Protein AF-A0A9W9BH67-F1 (afdb_monomer_lite)

Organism: NCBI:txid2034170

Secondary structure (DSSP, 8-state):
-HHHHHHHHHHHHH---HHHHHHHHHHHHHHHHHHTT--TT--HHHHHHHHHHHHHHHHHHHHHHHHHHHHHHHHHHHHHHHHHHHHHHHHHHHH-TTS-HHHHHHH-TTTHHHHS-HHHHHHHHHHHHHHHHHHHHHHHHHHHHHHHHHHHS------HHHHHHHHHTT-

Sequence (171 aa):
MALAVGSGIFISNTGLATPIMVGGSAIATLGCGLCYLFDLNTRAGVWIGIQIIVGIGLGSATAMILCFQTIGGAIWVSASQSVFINRMLIAVSQFAPGVDPKQVVSTGAGELRKVFGSDELLGIISAYLTGIRAAYLLCCAVAGASLLVGVFLPWNRLDTDALKEVGGAAA

Radius of gyration: 26.43 Å; chains: 1; bounding box: 66×40×66 Å

Structure (mmCIF, N/CA/C/O backbone):
data_AF-A0A9W9BH67-F1
#
_entry.id   AF-A0A9W9BH67-F1
#
loop_
_atom_site.group_PDB
_atom_site.id
_atom_site.type_symbol
_atom_site.label_atom_id
_atom_site.label_alt_id
_atom_site.label_comp_id
_atom_site.label_asym_id
_atom_site.label_entity_id
_atom_site.label_seq_id
_atom_site.pdbx_PDB_ins_code
_atom_site.Cartn_x
_atom_site.Cartn_y
_atom_site.Cartn_z
_atom_site.occupancy
_atom_site.B_iso_or_equiv
_atom_site.auth_seq_id
_atom_site.auth_comp_id
_atom_site.auth_asym_id
_atom_site.auth_atom_id
_atom_site.pdbx_PDB_model_num
ATOM 1 N N . MET A 1 1 ? 11.473 14.424 -19.558 1.00 43.91 1 MET A N 1
ATOM 2 C CA . MET A 1 1 ? 10.014 14.418 -19.293 1.00 43.91 1 MET A CA 1
ATOM 3 C C . MET A 1 1 ? 9.172 14.409 -20.569 1.00 43.91 1 MET A C 1
ATOM 5 O O . MET A 1 1 ? 8.369 13.501 -20.694 1.00 43.91 1 MET A O 1
ATOM 9 N N . ALA A 1 2 ? 9.378 15.308 -21.543 1.00 40.50 2 ALA A N 1
ATOM 10 C CA . ALA A 1 2 ? 8.576 15.340 -22.783 1.00 40.50 2 ALA A CA 1
ATOM 11 C C . ALA A 1 2 ? 8.557 14.014 -23.581 1.00 40.50 2 ALA A C 1
ATOM 13 O O . ALA A 1 2 ? 7.506 13.596 -24.051 1.00 40.50 2 ALA A O 1
ATOM 14 N N . LEU A 1 3 ? 9.686 13.299 -23.657 1.00 49.78 3 LEU A N 1
ATOM 15 C CA . LEU A 1 3 ? 9.763 11.995 -24.336 1.00 49.78 3 LEU A CA 1
ATOM 16 C C . LEU A 1 3 ? 9.045 10.862 -23.579 1.00 49.78 3 LEU A C 1
ATOM 18 O O . LEU A 1 3 ? 8.501 9.969 -24.213 1.00 49.78 3 LEU A O 1
ATOM 22 N N . ALA A 1 4 ? 8.989 10.927 -22.243 1.00 46.31 4 ALA A N 1
ATOM 23 C CA . ALA A 1 4 ? 8.260 9.958 -21.415 1.00 46.31 4 ALA A CA 1
ATOM 24 C C . ALA A 1 4 ? 6.735 10.169 -21.489 1.00 46.31 4 ALA A C 1
ATOM 26 O O . ALA A 1 4 ? 5.961 9.219 -21.433 1.00 46.31 4 ALA A O 1
ATOM 27 N N . VAL A 1 5 ? 6.303 11.424 -21.654 1.00 57.66 5 VAL A N 1
ATOM 28 C CA . VAL A 1 5 ? 4.897 11.759 -21.924 1.00 57.66 5 VAL A CA 1
ATOM 29 C C . VAL A 1 5 ? 4.514 11.320 -23.344 1.00 57.66 5 VAL A C 1
ATOM 31 O O . VAL A 1 5 ? 3.448 10.742 -23.538 1.00 57.66 5 VAL A O 1
ATOM 34 N N . GLY A 1 6 ? 5.407 11.507 -24.323 1.00 54.72 6 GLY A N 1
ATOM 35 C CA . GLY A 1 6 ? 5.205 11.051 -25.703 1.00 54.72 6 GLY A CA 1
ATOM 36 C C . GLY A 1 6 ? 5.096 9.529 -25.841 1.00 54.72 6 GLY A C 1
ATOM 37 O O . GLY A 1 6 ? 4.207 9.045 -26.543 1.00 54.72 6 GLY A O 1
ATOM 38 N N . SER A 1 7 ? 5.930 8.762 -25.130 1.00 47.06 7 SER A N 1
ATOM 39 C CA . SER A 1 7 ? 5.824 7.298 -25.109 1.00 47.06 7 SER A CA 1
ATOM 40 C C . SER A 1 7 ? 4.522 6.827 -24.453 1.00 47.06 7 SER A C 1
ATOM 42 O O . SER A 1 7 ? 3.887 5.917 -24.979 1.00 47.06 7 SER A O 1
ATOM 44 N N . GLY A 1 8 ? 4.058 7.488 -23.387 1.00 44.25 8 GLY A N 1
ATOM 45 C CA . GLY A 1 8 ? 2.761 7.199 -22.762 1.00 44.25 8 GLY A CA 1
ATOM 46 C C . GLY A 1 8 ? 1.564 7.401 -23.702 1.00 44.25 8 GLY A C 1
ATOM 47 O O . GLY A 1 8 ? 0.675 6.552 -23.757 1.00 44.25 8 GLY A O 1
ATOM 48 N N . ILE A 1 9 ? 1.568 8.476 -24.498 1.00 53.62 9 ILE A N 1
ATOM 49 C CA . ILE A 1 9 ? 0.506 8.769 -25.479 1.00 53.62 9 ILE A CA 1
ATOM 50 C C . ILE A 1 9 ? 0.522 7.754 -26.636 1.00 53.62 9 ILE A C 1
ATOM 52 O O . ILE A 1 9 ? -0.533 7.290 -27.067 1.00 53.62 9 ILE A O 1
ATOM 56 N N . PHE A 1 10 ? 1.705 7.351 -27.107 1.00 48.03 10 PHE A N 1
ATOM 57 C CA . PHE A 1 10 ? 1.842 6.361 -28.180 1.00 48.03 10 PHE A CA 1
ATOM 58 C C . PHE A 1 10 ? 1.380 4.955 -27.755 1.00 48.03 10 PHE A C 1
ATOM 60 O O . PHE A 1 10 ? 0.701 4.265 -28.518 1.00 48.03 10 PHE A O 1
ATOM 67 N N . ILE A 1 11 ? 1.678 4.551 -26.515 1.00 46.47 11 ILE A N 1
ATOM 68 C CA . ILE A 1 11 ? 1.235 3.270 -25.934 1.00 46.47 11 ILE A CA 1
ATOM 69 C C . ILE A 1 11 ? -0.290 3.241 -25.770 1.00 46.47 11 ILE A C 1
ATOM 71 O O . ILE A 1 11 ? -0.916 2.209 -26.013 1.00 46.47 11 ILE A O 1
ATOM 75 N N . SER A 1 12 ? -0.895 4.386 -25.436 1.00 46.62 12 SER A N 1
ATOM 76 C CA . SER A 1 12 ? -2.348 4.526 -25.284 1.00 46.62 12 SER A CA 1
ATOM 77 C C . SER A 1 12 ? -3.112 4.311 -26.598 1.00 46.62 12 SER A C 1
ATOM 79 O O . SER A 1 12 ? -4.240 3.831 -26.573 1.00 46.62 12 SER A O 1
ATOM 81 N N . ASN A 1 13 ? -2.485 4.599 -27.745 1.00 45.06 13 ASN A N 1
ATOM 82 C CA . ASN A 1 13 ? -3.131 4.502 -29.056 1.00 45.06 13 ASN A CA 1
ATOM 83 C C . ASN A 1 13 ? -2.862 3.176 -29.796 1.00 45.06 13 ASN A C 1
ATOM 85 O O . ASN A 1 13 ? -3.529 2.882 -30.782 1.00 45.06 13 ASN A O 1
ATOM 89 N N . THR A 1 14 ? -1.882 2.377 -29.353 1.00 49.12 14 THR A N 1
ATOM 90 C CA . THR A 1 14 ? -1.445 1.153 -30.059 1.00 49.12 14 THR A CA 1
ATOM 91 C C . THR A 1 14 ? -1.565 -0.129 -29.235 1.00 49.12 14 THR A C 1
ATOM 93 O O . THR A 1 14 ? -1.528 -1.214 -29.809 1.00 49.12 14 THR A O 1
ATOM 96 N N . GLY A 1 15 ? -1.709 -0.045 -27.906 1.00 44.78 15 GLY A N 1
ATOM 97 C CA . GLY A 1 15 ? -1.904 -1.212 -27.030 1.00 44.78 15 GLY A CA 1
ATOM 98 C C . GLY A 1 15 ? -0.707 -2.173 -26.936 1.00 44.78 15 GLY A C 1
ATOM 99 O O . GLY A 1 15 ? -0.751 -3.138 -26.178 1.00 44.78 15 GLY A O 1
ATOM 100 N N . LEU A 1 16 ? 0.378 -1.906 -27.664 1.00 49.31 16 LEU A N 1
ATOM 101 C CA . LEU A 1 16 ? 1.584 -2.725 -27.735 1.00 49.31 16 LEU A CA 1
ATOM 102 C C . LEU A 1 16 ? 2.738 -1.956 -27.087 1.00 49.31 16 LEU A C 1
ATOM 104 O O . LEU A 1 16 ? 3.422 -1.167 -27.732 1.00 49.31 16 LEU A O 1
ATOM 108 N N . ALA A 1 17 ? 2.967 -2.185 -25.793 1.00 50.84 17 ALA A N 1
ATOM 109 C CA . ALA A 1 17 ? 4.139 -1.653 -25.084 1.00 50.84 17 ALA A CA 1
ATOM 110 C C . ALA A 1 17 ? 5.447 -2.372 -25.488 1.00 50.84 17 ALA A C 1
ATOM 112 O O . ALA A 1 17 ? 6.542 -1.821 -25.359 1.00 50.84 17 ALA A O 1
ATOM 113 N N . THR A 1 18 ? 5.325 -3.593 -26.014 1.00 51.28 18 THR A N 1
ATOM 114 C CA . THR A 1 18 ? 6.415 -4.518 -26.353 1.00 51.28 18 THR A CA 1
ATOM 115 C C . THR A 1 18 ? 7.447 -3.958 -27.350 1.00 51.28 18 THR A C 1
ATOM 117 O O . THR A 1 18 ? 8.639 -4.087 -27.078 1.00 51.28 18 THR A O 1
ATOM 120 N N . PRO A 1 19 ? 7.069 -3.279 -28.454 1.00 51.28 19 PRO A N 1
ATOM 121 C CA . PRO A 1 19 ? 8.027 -2.777 -29.443 1.00 51.28 19 PRO A CA 1
ATOM 122 C C . PRO A 1 19 ? 8.917 -1.648 -28.904 1.00 51.28 19 PRO A C 1
ATOM 124 O O . PRO A 1 19 ? 10.109 -1.601 -29.201 1.00 51.28 19 PRO A O 1
ATOM 127 N N . ILE A 1 20 ? 8.365 -0.757 -28.071 1.00 56.47 20 ILE A N 1
ATOM 128 C CA . ILE A 1 20 ? 9.132 0.348 -27.472 1.00 56.47 20 ILE A CA 1
ATOM 129 C C . ILE A 1 20 ? 10.099 -0.182 -26.410 1.00 56.47 20 ILE A C 1
ATOM 131 O O . ILE A 1 20 ? 11.223 0.308 -26.314 1.00 56.47 20 ILE A O 1
ATOM 135 N N . MET A 1 21 ? 9.697 -1.196 -25.637 1.00 55.66 21 MET A N 1
ATOM 136 C CA . MET A 1 21 ? 10.570 -1.811 -24.634 1.00 55.66 21 MET A CA 1
ATOM 137 C C . MET A 1 21 ? 11.760 -2.520 -25.276 1.00 55.66 21 MET A C 1
ATOM 139 O O . MET A 1 21 ? 12.885 -2.283 -24.849 1.00 55.66 21 MET A O 1
ATOM 143 N N . VAL A 1 22 ? 11.523 -3.317 -26.324 1.00 61.78 22 VAL A N 1
ATOM 144 C CA . VAL A 1 22 ? 12.589 -4.021 -27.052 1.00 61.78 22 VAL A CA 1
ATOM 145 C C . VAL A 1 22 ? 13.531 -3.025 -27.735 1.00 61.78 22 VAL A C 1
ATOM 147 O O . VAL A 1 22 ? 14.749 -3.161 -27.619 1.00 61.78 22 VAL A O 1
ATOM 150 N N . GLY A 1 23 ? 12.992 -1.973 -28.364 1.00 61.94 23 GLY A N 1
ATOM 151 C CA . GLY A 1 23 ? 13.796 -0.912 -28.980 1.00 61.94 23 GLY A CA 1
ATOM 152 C C . GLY A 1 23 ? 14.635 -0.124 -27.967 1.00 61.94 23 GLY A C 1
ATOM 153 O O . GLY A 1 23 ? 15.828 0.091 -28.181 1.00 61.94 23 GLY A O 1
ATOM 154 N N . GLY A 1 24 ? 14.048 0.251 -26.826 1.00 55.12 24 GLY A N 1
ATOM 155 C CA . GLY A 1 24 ? 14.750 0.947 -25.745 1.00 55.12 24 GLY A CA 1
ATOM 156 C C . GLY A 1 24 ? 15.827 0.087 -25.080 1.00 55.12 24 GLY A C 1
ATOM 157 O O . GLY A 1 24 ? 16.923 0.584 -24.812 1.00 55.12 24 GLY A O 1
ATOM 158 N N . SER A 1 25 ? 15.559 -1.209 -24.871 1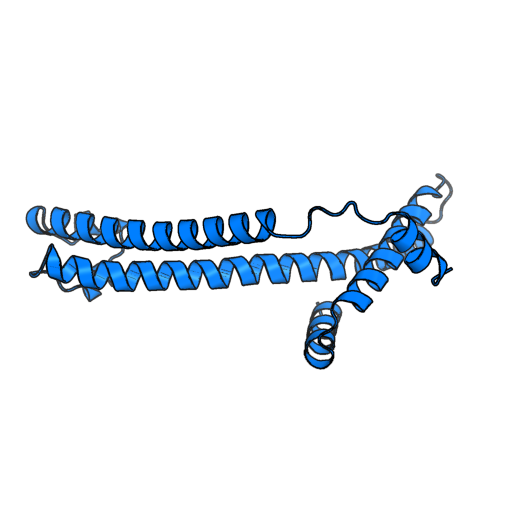.00 56.06 25 SER A N 1
ATOM 159 C CA . SER A 1 25 ? 16.546 -2.146 -24.327 1.00 56.06 25 SER A CA 1
ATOM 160 C C . SER A 1 25 ? 17.674 -2.439 -25.311 1.00 56.06 25 SER A C 1
ATOM 162 O O . SER A 1 25 ? 18.824 -2.457 -24.895 1.00 56.06 25 SER A O 1
ATOM 164 N N . ALA A 1 26 ? 17.387 -2.591 -26.608 1.00 63.91 26 ALA A N 1
ATOM 165 C CA . ALA A 1 26 ? 18.413 -2.841 -27.620 1.00 63.91 26 ALA A CA 1
ATOM 166 C C . ALA A 1 26 ? 19.401 -1.668 -27.721 1.00 63.91 26 ALA A C 1
ATOM 168 O O . ALA A 1 26 ? 20.615 -1.868 -27.686 1.00 63.91 26 ALA A O 1
ATOM 169 N N . ILE A 1 27 ? 18.893 -0.432 -27.752 1.00 64.31 27 ILE A N 1
ATOM 170 C CA . ILE A 1 27 ? 19.726 0.780 -27.779 1.00 64.31 27 ILE A CA 1
ATOM 171 C C . ILE A 1 27 ? 20.534 0.921 -26.478 1.00 64.31 27 ILE A C 1
ATOM 173 O O . ILE A 1 27 ? 21.715 1.269 -26.523 1.00 64.31 27 ILE A O 1
ATOM 177 N N . ALA A 1 28 ? 19.938 0.610 -25.321 1.00 59.44 28 ALA A N 1
ATOM 178 C CA . ALA A 1 28 ? 20.635 0.651 -24.036 1.00 59.44 28 ALA A CA 1
ATOM 179 C C . ALA A 1 28 ? 21.739 -0.419 -23.929 1.00 59.44 28 ALA A C 1
ATOM 181 O O . ALA A 1 28 ? 22.841 -0.108 -23.480 1.00 59.44 28 ALA A O 1
ATOM 182 N N . THR A 1 29 ? 21.489 -1.651 -24.382 1.00 65.62 29 THR A N 1
ATOM 183 C CA . THR A 1 29 ? 22.477 -2.742 -24.385 1.00 65.62 29 THR A CA 1
ATOM 184 C C . THR A 1 29 ? 23.630 -2.452 -25.342 1.00 65.62 29 THR A C 1
ATOM 186 O O . THR A 1 29 ? 24.786 -2.650 -24.968 1.00 65.62 29 THR A O 1
ATOM 189 N N . LEU A 1 30 ? 23.347 -1.910 -26.531 1.00 68.94 30 LEU A N 1
ATOM 190 C CA . LEU A 1 30 ? 24.384 -1.458 -27.463 1.00 68.94 30 LEU A CA 1
ATOM 191 C C . LEU A 1 30 ? 25.209 -0.306 -26.875 1.00 68.94 30 LEU A C 1
ATOM 193 O O . LEU A 1 30 ? 26.433 -0.317 -26.974 1.00 68.94 30 LEU A O 1
ATOM 197 N N . GLY A 1 31 ? 24.567 0.649 -26.197 1.00 58.12 31 GLY A N 1
ATOM 198 C CA . GLY A 1 31 ? 25.260 1.741 -25.516 1.00 58.12 31 GLY A CA 1
ATOM 199 C C . GLY A 1 31 ? 26.143 1.270 -24.351 1.00 58.12 31 GLY A C 1
ATOM 200 O O . GLY A 1 31 ? 27.275 1.729 -24.220 1.00 58.12 31 GLY A O 1
ATOM 201 N N . CYS A 1 32 ? 25.685 0.301 -23.551 1.00 57.69 32 CYS A N 1
ATOM 202 C CA . CYS A 1 32 ? 26.494 -0.328 -22.500 1.00 57.69 32 CYS A CA 1
ATOM 203 C C . CYS A 1 32 ? 27.662 -1.155 -23.064 1.00 57.69 32 CYS A C 1
ATOM 205 O O . CYS A 1 32 ? 28.756 -1.101 -22.506 1.00 57.69 32 CYS A O 1
ATOM 207 N N . GLY A 1 33 ? 27.459 -1.881 -24.169 1.00 59.12 33 GLY A N 1
ATOM 208 C CA . GLY A 1 33 ? 28.522 -2.624 -24.853 1.00 59.12 33 GLY A CA 1
ATOM 209 C C . GLY A 1 33 ? 29.587 -1.708 -25.463 1.00 59.12 33 GLY A C 1
ATOM 210 O O . GLY A 1 33 ? 30.778 -1.985 -25.355 1.00 59.12 33 GLY A O 1
ATOM 211 N N . LEU A 1 34 ? 29.177 -0.565 -26.022 1.00 57.56 34 LEU A N 1
ATOM 212 C CA . LEU A 1 34 ? 30.085 0.434 -26.589 1.00 57.56 34 LEU A CA 1
ATOM 213 C C . LEU A 1 34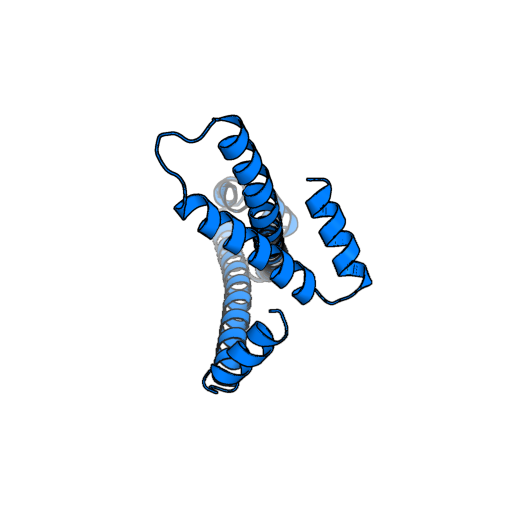 ? 30.912 1.156 -25.512 1.00 57.56 34 LEU A C 1
ATOM 215 O O . LEU A 1 34 ? 32.073 1.481 -25.751 1.00 57.56 34 LEU A O 1
ATOM 219 N N . CYS A 1 35 ? 30.364 1.331 -24.303 1.00 58.19 35 CYS A N 1
ATOM 220 C CA . CYS A 1 35 ? 31.120 1.820 -23.144 1.00 58.19 35 CYS A CA 1
ATOM 221 C C . CYS A 1 35 ? 32.253 0.871 -22.715 1.00 58.19 35 CYS A C 1
ATOM 223 O O . CYS A 1 35 ? 33.217 1.323 -22.102 1.00 58.19 35 CYS A O 1
ATOM 225 N N . TYR A 1 36 ? 32.160 -0.424 -23.034 1.00 55.56 36 TYR A N 1
ATOM 226 C CA . TYR A 1 36 ? 33.203 -1.404 -22.718 1.00 55.56 36 TYR A CA 1
ATOM 227 C C . TYR A 1 36 ? 34.440 -1.265 -23.620 1.00 55.56 36 TYR A C 1
ATOM 229 O O . TYR A 1 36 ? 35.511 -1.759 -23.283 1.00 55.56 36 TYR A O 1
ATOM 237 N N . LEU A 1 37 ? 34.308 -0.565 -24.752 1.00 55.53 37 LEU A N 1
ATOM 238 C CA . LEU A 1 37 ? 35.391 -0.322 -25.705 1.00 55.53 37 LEU A CA 1
ATOM 239 C C . LEU A 1 37 ? 36.195 0.956 -25.395 1.00 55.53 37 LEU A C 1
ATOM 241 O O . LEU A 1 37 ? 37.018 1.373 -26.209 1.00 55.53 37 LEU A O 1
ATOM 245 N N . PHE A 1 38 ? 35.944 1.613 -24.255 1.00 52.56 38 PHE A N 1
ATOM 246 C CA . PHE A 1 38 ? 36.647 2.842 -23.897 1.00 52.56 38 PHE A CA 1
ATOM 247 C C . PHE A 1 38 ? 38.068 2.569 -23.408 1.00 52.56 38 PHE A C 1
ATOM 249 O O . PHE A 1 38 ? 38.285 1.933 -22.381 1.00 52.56 38 PHE A O 1
ATOM 256 N N . ASP A 1 39 ? 39.023 3.164 -24.113 1.00 51.78 39 ASP A N 1
ATOM 257 C CA . ASP A 1 39 ? 40.413 3.277 -23.690 1.00 51.78 39 ASP A CA 1
ATOM 258 C C . ASP A 1 39 ? 40.692 4.688 -23.127 1.00 51.78 39 ASP A C 1
ATOM 260 O O . ASP A 1 39 ? 39.977 5.653 -23.438 1.00 51.78 39 ASP A O 1
ATOM 264 N N . LEU A 1 40 ? 41.750 4.840 -22.323 1.00 47.69 40 LEU A N 1
ATOM 265 C CA . LEU A 1 40 ? 42.097 6.076 -21.586 1.00 47.69 40 LEU A CA 1
ATOM 266 C C . LEU A 1 40 ? 42.353 7.305 -22.487 1.00 47.69 40 LEU A C 1
ATOM 268 O O . LEU A 1 40 ? 42.361 8.433 -22.001 1.00 47.69 40 LEU A O 1
ATOM 272 N N . ASN A 1 41 ? 42.534 7.112 -23.797 1.00 52.44 41 ASN A N 1
ATOM 273 C CA . ASN A 1 41 ? 42.789 8.180 -24.774 1.00 52.44 41 ASN A CA 1
ATOM 274 C C . ASN A 1 41 ? 41.511 8.786 -25.396 1.00 52.44 41 ASN A C 1
ATOM 276 O O . ASN A 1 41 ? 41.574 9.570 -26.346 1.00 52.44 41 ASN A O 1
ATOM 280 N N . THR A 1 42 ? 40.328 8.413 -24.905 1.00 54.12 42 THR A N 1
ATOM 281 C CA . THR A 1 42 ? 39.071 8.814 -25.545 1.00 54.12 42 THR A CA 1
ATOM 282 C C . THR A 1 42 ? 38.699 10.274 -25.249 1.00 54.12 42 THR A C 1
ATOM 284 O O . THR A 1 42 ? 38.593 10.698 -24.100 1.00 54.12 42 THR A O 1
ATOM 287 N N . ARG A 1 43 ? 38.451 11.064 -26.305 1.00 57.41 43 ARG A N 1
ATOM 288 C CA . ARG A 1 43 ? 38.036 12.479 -26.225 1.00 57.41 43 ARG A CA 1
ATOM 289 C C . ARG A 1 43 ? 36.708 12.652 -25.468 1.00 57.41 43 ARG A C 1
ATOM 291 O O . ARG A 1 43 ? 35.713 12.012 -25.807 1.00 57.41 43 ARG A O 1
ATOM 298 N N . ALA A 1 44 ? 36.654 13.626 -24.552 1.00 56.69 44 ALA A N 1
ATOM 299 C CA . ALA A 1 44 ? 35.488 13.930 -23.706 1.00 56.69 44 ALA A CA 1
ATOM 300 C C . ALA A 1 44 ? 34.159 14.122 -24.474 1.00 56.69 44 ALA A C 1
ATOM 302 O O . ALA A 1 44 ? 33.100 13.771 -23.966 1.00 56.69 44 ALA A O 1
ATOM 303 N N . GLY A 1 45 ? 34.196 14.618 -25.718 1.00 58.94 45 GLY A N 1
ATOM 304 C CA . GLY A 1 45 ? 32.994 14.800 -26.546 1.00 58.94 45 GLY A CA 1
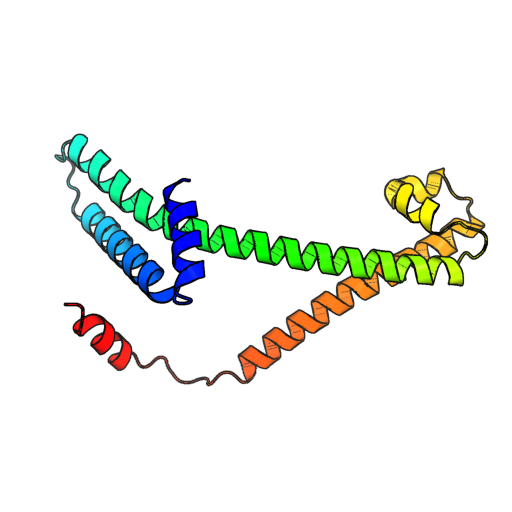ATOM 305 C C . GLY A 1 45 ? 32.300 13.494 -26.960 1.00 58.94 45 GLY A C 1
ATOM 306 O O . GLY A 1 45 ? 31.074 13.453 -27.027 1.00 58.94 45 GLY A O 1
ATOM 307 N N . VAL A 1 46 ? 33.055 12.411 -27.180 1.00 60.28 46 VAL A N 1
ATOM 308 C CA . VAL A 1 46 ? 32.494 11.085 -27.512 1.00 60.28 46 VAL A CA 1
ATOM 309 C C . VAL A 1 46 ? 31.897 10.431 -26.262 1.00 60.28 46 VAL A C 1
ATOM 311 O O . VAL A 1 46 ? 30.824 9.834 -26.325 1.00 60.28 46 VAL A O 1
ATOM 314 N N . TRP A 1 47 ? 32.540 10.629 -25.106 1.00 55.50 47 TRP A N 1
ATOM 315 C CA . TRP A 1 47 ? 32.043 10.175 -23.806 1.00 55.50 47 TRP A CA 1
ATOM 316 C C . TRP A 1 47 ? 30.699 10.825 -23.438 1.00 55.50 47 TRP A C 1
ATOM 318 O O . TRP A 1 47 ? 29.750 10.121 -23.092 1.00 55.50 47 TRP A O 1
ATOM 328 N N . ILE A 1 48 ? 30.576 12.149 -23.601 1.00 64.12 48 ILE A N 1
ATOM 329 C CA . ILE A 1 48 ? 29.321 12.881 -23.344 1.00 64.12 48 ILE A CA 1
ATOM 330 C C . ILE A 1 48 ? 28.216 12.442 -24.321 1.00 64.12 48 ILE A C 1
ATOM 332 O O . ILE A 1 48 ? 27.077 12.238 -23.905 1.00 64.12 48 ILE A O 1
ATOM 336 N N . GLY A 1 49 ? 28.537 12.244 -25.605 1.00 64.94 49 GLY A N 1
ATOM 337 C CA . GLY A 1 49 ? 27.559 11.827 -26.617 1.00 64.94 49 GLY A CA 1
ATOM 338 C C . GLY A 1 49 ? 26.953 10.443 -26.356 1.00 64.94 49 GLY A C 1
ATOM 339 O O . GLY A 1 49 ? 25.738 10.272 -26.453 1.00 64.94 49 GLY A O 1
ATOM 340 N N . ILE A 1 50 ? 27.776 9.467 -25.960 1.00 65.00 50 ILE A N 1
ATOM 341 C CA . ILE A 1 50 ? 27.314 8.102 -25.661 1.00 65.00 50 ILE A CA 1
ATOM 342 C C . ILE A 1 50 ? 26.458 8.071 -24.385 1.00 65.00 50 ILE A C 1
ATOM 344 O O . ILE A 1 50 ? 25.431 7.392 -24.360 1.00 65.00 50 ILE A O 1
ATOM 348 N N . GLN A 1 51 ? 26.799 8.860 -23.360 1.00 56.38 51 GLN A N 1
ATOM 349 C CA . GLN A 1 51 ? 25.995 8.970 -22.133 1.00 56.38 51 GLN A CA 1
ATOM 350 C C . GLN A 1 51 ? 24.604 9.573 -22.383 1.00 56.38 51 GLN A C 1
ATOM 352 O O . GLN A 1 51 ? 23.636 9.162 -21.746 1.00 56.38 51 GLN A O 1
ATOM 357 N N . ILE A 1 52 ? 24.468 10.494 -23.345 1.00 67.75 52 ILE A N 1
ATOM 358 C CA . ILE A 1 52 ? 23.157 11.029 -23.747 1.00 67.75 52 ILE A CA 1
ATOM 359 C C . ILE A 1 52 ? 22.302 9.926 -24.392 1.00 67.75 52 ILE A C 1
ATOM 361 O O . ILE A 1 52 ? 21.129 9.789 -24.050 1.00 67.75 52 ILE A O 1
ATOM 365 N N . ILE A 1 53 ? 22.881 9.095 -25.265 1.00 65.44 53 ILE A N 1
ATOM 366 C CA . ILE A 1 53 ? 22.167 7.988 -25.930 1.00 65.44 53 ILE A CA 1
ATOM 367 C C . ILE A 1 53 ? 21.757 6.905 -24.916 1.00 65.44 53 ILE A C 1
ATOM 369 O O . ILE A 1 53 ? 20.598 6.486 -24.891 1.00 65.44 53 ILE A O 1
ATOM 373 N N . VAL A 1 54 ? 22.675 6.501 -24.031 1.00 60.62 54 VAL A N 1
ATOM 374 C CA . VAL A 1 54 ? 22.410 5.533 -22.950 1.00 60.62 54 VAL A CA 1
ATOM 375 C C . VAL A 1 54 ? 21.364 6.072 -21.968 1.00 60.62 54 VAL A C 1
ATOM 377 O O . VAL A 1 54 ? 20.442 5.351 -21.580 1.00 60.62 54 VAL A O 1
ATOM 380 N N . GLY A 1 55 ? 21.453 7.355 -21.611 1.00 62.84 55 GLY A N 1
ATOM 381 C CA . GLY A 1 55 ? 20.507 8.026 -20.721 1.00 62.84 55 GLY A CA 1
ATOM 382 C C . GLY A 1 55 ? 19.084 8.094 -21.283 1.00 62.84 55 GLY A C 1
ATOM 383 O O . GLY A 1 55 ? 18.125 7.945 -20.525 1.00 62.84 55 GLY A O 1
ATOM 384 N N . ILE A 1 56 ? 18.922 8.250 -22.602 1.00 65.69 56 ILE A N 1
ATOM 385 C CA . ILE A 1 56 ? 17.604 8.218 -23.259 1.00 65.69 56 ILE A CA 1
ATOM 386 C C . ILE A 1 56 ? 16.980 6.815 -23.165 1.00 65.69 56 ILE A C 1
ATOM 388 O O . ILE A 1 56 ? 15.807 6.688 -22.801 1.00 65.69 56 ILE A O 1
ATOM 392 N N . GLY A 1 57 ? 17.762 5.761 -23.429 1.00 60.97 57 GLY A N 1
ATOM 393 C CA . GLY A 1 57 ? 17.298 4.371 -23.348 1.00 60.97 57 GLY A CA 1
ATOM 394 C C . GLY A 1 57 ? 16.895 3.973 -21.926 1.00 60.97 57 GLY A C 1
ATOM 395 O O . GLY A 1 57 ? 15.749 3.581 -21.686 1.00 60.97 57 GLY A O 1
ATOM 396 N N . LEU A 1 58 ? 17.795 4.169 -20.958 1.00 58.91 58 LEU A N 1
ATOM 397 C CA . LEU A 1 58 ? 17.535 3.864 -19.548 1.00 58.91 58 LEU A CA 1
ATOM 398 C C . LEU A 1 58 ? 16.408 4.723 -18.969 1.00 58.91 58 LEU A C 1
ATOM 400 O O . LEU A 1 58 ? 15.588 4.215 -18.205 1.00 58.91 58 LEU A O 1
ATOM 404 N N . GLY A 1 59 ? 16.317 5.996 -19.362 1.00 66.69 59 GLY A N 1
ATOM 405 C CA . GLY A 1 59 ? 15.254 6.903 -18.934 1.00 66.69 59 GLY A CA 1
ATOM 406 C C . GLY A 1 59 ? 13.861 6.425 -19.348 1.00 66.69 59 GLY A C 1
ATOM 407 O O . GLY A 1 59 ? 12.922 6.525 -18.565 1.00 66.69 59 GLY A O 1
ATOM 408 N N . SER A 1 60 ? 13.720 5.859 -20.550 1.00 59.28 60 SER A N 1
ATOM 409 C CA . SER A 1 60 ? 12.432 5.334 -21.026 1.00 59.28 60 SER A CA 1
ATOM 410 C C . SER A 1 60 ? 11.990 4.070 -20.273 1.00 59.28 60 SER A C 1
ATOM 412 O O . SER A 1 60 ? 10.840 3.982 -19.839 1.00 59.28 60 SER A O 1
ATOM 414 N N . ALA A 1 61 ? 12.915 3.133 -20.040 1.00 58.25 61 ALA A N 1
ATOM 415 C CA . ALA A 1 61 ? 12.643 1.899 -19.308 1.00 58.25 61 ALA A CA 1
ATOM 416 C C . ALA A 1 61 ? 12.356 2.172 -17.822 1.00 58.25 61 ALA A C 1
ATOM 418 O O . ALA A 1 61 ? 11.372 1.677 -17.271 1.00 58.25 61 ALA A O 1
ATOM 419 N N . THR A 1 62 ? 13.169 3.016 -17.180 1.00 64.50 62 THR A N 1
ATOM 420 C CA . THR A 1 62 ? 12.969 3.405 -15.774 1.00 64.50 62 THR A CA 1
ATOM 421 C C . THR A 1 62 ? 11.691 4.212 -15.579 1.00 64.50 62 THR A C 1
ATOM 423 O O . THR A 1 62 ? 10.975 3.957 -14.616 1.00 64.50 62 THR A O 1
ATOM 426 N N . ALA A 1 63 ? 11.335 5.118 -16.497 1.00 68.00 63 ALA A N 1
ATOM 427 C CA . ALA A 1 63 ? 10.072 5.852 -16.423 1.00 68.00 63 ALA A CA 1
ATOM 428 C C . ALA A 1 63 ? 8.857 4.917 -16.482 1.00 68.00 63 ALA A C 1
ATOM 430 O O . ALA A 1 63 ? 7.909 5.118 -15.728 1.00 68.00 63 ALA A O 1
ATOM 431 N N . MET A 1 64 ? 8.891 3.880 -17.323 1.00 64.19 64 MET A N 1
ATOM 432 C CA . MET A 1 64 ? 7.825 2.880 -17.382 1.00 64.19 64 MET A CA 1
ATOM 433 C C . MET A 1 64 ? 7.714 2.098 -16.066 1.00 64.19 64 MET A C 1
ATOM 435 O O . MET A 1 64 ? 6.624 1.980 -15.508 1.00 64.19 64 MET A O 1
ATOM 439 N N . ILE A 1 65 ? 8.842 1.604 -15.545 1.00 73.06 65 ILE A N 1
ATOM 440 C CA . ILE A 1 65 ? 8.884 0.857 -14.278 1.00 73.06 65 ILE A CA 1
ATOM 441 C C . ILE A 1 65 ? 8.351 1.723 -13.133 1.00 73.06 65 ILE A C 1
ATOM 443 O O . ILE A 1 65 ? 7.484 1.282 -12.383 1.00 73.06 65 ILE A O 1
ATOM 447 N N . LEU A 1 66 ? 8.809 2.972 -13.035 1.00 75.88 66 LEU A N 1
ATOM 448 C CA . LEU A 1 66 ? 8.355 3.920 -12.019 1.00 75.88 66 LEU A CA 1
ATOM 449 C C . LEU A 1 66 ? 6.876 4.273 -12.191 1.00 75.88 66 LEU A C 1
ATOM 451 O O . LEU A 1 66 ? 6.166 4.412 -11.198 1.00 75.88 66 LEU A O 1
ATOM 455 N N . CYS A 1 67 ? 6.387 4.381 -13.426 1.00 74.44 67 CYS A N 1
ATOM 456 C CA . CYS A 1 67 ? 4.975 4.607 -13.716 1.00 74.44 67 CYS A CA 1
ATOM 457 C C . CYS A 1 67 ? 4.122 3.462 -13.151 1.00 74.44 67 CYS A C 1
ATOM 459 O O . CYS A 1 67 ? 3.245 3.701 -12.325 1.00 74.44 67 CYS A O 1
ATOM 461 N N . PHE A 1 68 ? 4.438 2.207 -13.480 1.00 72.88 68 PHE A N 1
ATOM 462 C CA . PHE A 1 68 ? 3.705 1.056 -12.944 1.00 72.88 68 PHE A CA 1
ATOM 463 C C . PHE A 1 68 ? 3.881 0.874 -11.431 1.00 72.88 68 PHE A C 1
ATOM 465 O O . PHE A 1 68 ? 2.922 0.518 -10.749 1.00 72.88 68 PHE A O 1
ATOM 472 N N . GLN A 1 69 ? 5.062 1.161 -10.884 1.00 76.88 69 GLN A N 1
ATOM 473 C CA . GLN A 1 69 ? 5.324 1.078 -9.445 1.00 76.88 69 GLN A CA 1
ATOM 474 C C . GLN A 1 69 ? 4.523 2.122 -8.654 1.00 76.88 69 GLN A C 1
ATOM 476 O O . GLN A 1 69 ? 3.944 1.806 -7.613 1.00 76.88 69 GLN A O 1
ATOM 481 N N . THR A 1 70 ? 4.463 3.360 -9.147 1.00 80.88 70 THR A N 1
ATOM 482 C CA . THR A 1 70 ? 3.722 4.448 -8.492 1.00 80.88 70 THR A CA 1
ATOM 483 C C . THR A 1 70 ? 2.216 4.290 -8.665 1.00 80.88 70 THR A C 1
ATOM 485 O O . THR A 1 70 ? 1.486 4.427 -7.686 1.00 80.88 70 THR A O 1
ATOM 488 N N . ILE A 1 71 ? 1.747 3.923 -9.862 1.00 80.81 71 ILE A N 1
ATOM 489 C CA . ILE A 1 71 ? 0.325 3.676 -10.141 1.00 80.81 71 ILE A CA 1
ATOM 490 C C . ILE A 1 71 ? -0.177 2.460 -9.358 1.00 80.81 71 ILE A C 1
ATOM 492 O O . ILE A 1 71 ? -1.217 2.543 -8.708 1.00 80.81 71 ILE A O 1
ATOM 496 N N . GLY A 1 72 ? 0.567 1.350 -9.372 1.00 75.56 72 GLY A N 1
ATOM 497 C CA . GLY A 1 72 ? 0.199 0.135 -8.644 1.00 75.56 72 GLY A CA 1
ATOM 498 C 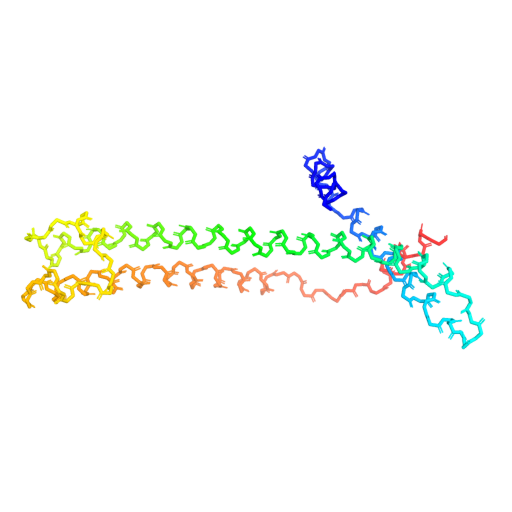C . GLY A 1 72 ? 0.083 0.385 -7.140 1.00 75.56 72 GLY A C 1
ATOM 499 O O . GLY A 1 72 ? -0.918 0.013 -6.526 1.00 75.56 72 GLY A O 1
ATOM 500 N N . GLY A 1 73 ? 1.059 1.095 -6.562 1.00 78.44 73 GLY A N 1
ATOM 501 C CA . GLY A 1 73 ? 1.013 1.516 -5.163 1.00 78.44 73 GLY A CA 1
ATOM 502 C C . GLY A 1 73 ? -0.162 2.451 -4.868 1.00 78.44 73 GLY A C 1
ATOM 503 O O . GLY A 1 73 ? -0.906 2.211 -3.920 1.00 78.44 73 GLY A O 1
ATOM 504 N N . ALA A 1 74 ? -0.378 3.478 -5.692 1.00 86.62 74 ALA A N 1
ATOM 505 C CA . ALA A 1 74 ? -1.440 4.460 -5.482 1.00 86.62 74 ALA A CA 1
ATOM 506 C C . ALA A 1 74 ? -2.840 3.829 -5.519 1.00 86.62 74 ALA A C 1
ATOM 508 O O . ALA A 1 74 ? -3.627 4.043 -4.598 1.00 86.62 74 ALA A O 1
ATOM 509 N N . ILE A 1 75 ? -3.133 3.001 -6.529 1.00 88.75 75 ILE A N 1
ATOM 510 C CA . ILE A 1 75 ? -4.433 2.325 -6.661 1.00 88.75 75 ILE A CA 1
ATOM 511 C C . ILE A 1 75 ? -4.697 1.449 -5.436 1.00 88.75 75 ILE A C 1
ATOM 513 O O . ILE A 1 75 ? -5.780 1.504 -4.847 1.00 88.75 75 ILE A O 1
ATOM 517 N N . TRP A 1 76 ? -3.706 0.654 -5.029 1.00 84.50 76 TRP A N 1
ATOM 518 C CA . TRP A 1 76 ? -3.887 -0.284 -3.929 1.00 84.50 76 TRP A CA 1
ATOM 519 C C . TRP A 1 76 ? -4.003 0.406 -2.569 1.00 84.50 76 TRP A C 1
ATOM 521 O O . TRP A 1 76 ? -4.809 -0.004 -1.728 1.00 84.50 76 TRP A O 1
ATOM 531 N N . VAL A 1 77 ? -3.257 1.493 -2.362 1.00 89.94 77 VAL A N 1
ATOM 532 C CA . VAL A 1 77 ? -3.368 2.329 -1.161 1.00 89.94 77 VAL A CA 1
ATOM 533 C C . VAL A 1 77 ? -4.746 2.988 -1.093 1.00 89.94 77 VAL A C 1
ATOM 535 O O . VAL A 1 77 ? -5.388 2.922 -0.045 1.00 89.94 77 VAL A O 1
ATOM 538 N N . SER A 1 78 ? -5.254 3.542 -2.197 1.00 92.50 78 SER A N 1
ATOM 539 C CA . SER A 1 78 ? -6.605 4.118 -2.253 1.00 92.50 78 SER A CA 1
ATOM 540 C C . SER A 1 78 ? -7.702 3.079 -1.998 1.00 92.50 78 SER A C 1
ATOM 542 O O . SER A 1 78 ? -8.645 3.350 -1.249 1.00 92.50 78 SER A O 1
ATOM 544 N N . ALA A 1 79 ? -7.571 1.873 -2.562 1.00 91.75 79 ALA A N 1
ATOM 545 C CA . ALA A 1 79 ? -8.513 0.780 -2.324 1.00 91.75 79 ALA A CA 1
ATOM 546 C C . ALA A 1 79 ? -8.504 0.344 -0.849 1.00 91.75 79 ALA A C 1
ATOM 548 O O . ALA A 1 79 ? -9.558 0.249 -0.216 1.00 91.75 79 ALA A O 1
ATOM 549 N N . SER A 1 80 ? -7.312 0.156 -0.278 1.00 91.25 80 SER A N 1
ATOM 550 C CA . SER A 1 80 ? -7.127 -0.220 1.129 1.00 91.25 80 SER A CA 1
ATOM 551 C C . SER A 1 80 ? -7.688 0.838 2.076 1.00 91.25 80 SER A C 1
ATOM 553 O O . SER A 1 80 ? -8.378 0.503 3.038 1.00 91.25 80 SER A O 1
ATOM 555 N N . GLN A 1 81 ? -7.449 2.117 1.781 1.00 92.38 81 GLN A N 1
ATOM 556 C CA . GLN A 1 81 ? -7.956 3.236 2.568 1.00 92.38 81 GLN A CA 1
ATOM 557 C C . GLN A 1 81 ? -9.489 3.321 2.511 1.00 92.38 81 GLN A C 1
ATOM 559 O O . GLN A 1 81 ? -10.127 3.501 3.549 1.00 92.38 81 GLN A O 1
ATOM 564 N N . SER A 1 82 ? -10.089 3.086 1.341 1.00 94.25 82 SER A N 1
ATOM 565 C CA . SER A 1 82 ? -11.549 3.056 1.183 1.00 94.25 82 SER A CA 1
ATOM 566 C C . SER A 1 82 ? -12.179 1.911 1.978 1.00 94.25 82 SER A C 1
ATOM 568 O O . SER A 1 82 ? -13.157 2.111 2.699 1.00 94.25 82 SER A O 1
ATOM 570 N N . VAL A 1 83 ? -11.602 0.706 1.898 1.00 95.00 83 VAL A N 1
ATOM 571 C CA . VAL A 1 83 ? -12.069 -0.456 2.673 1.00 95.00 83 VAL A CA 1
ATOM 572 C C . VAL A 1 83 ? -11.924 -0.206 4.170 1.00 95.00 83 VAL A C 1
ATOM 574 O O . VAL A 1 83 ? -12.866 -0.471 4.918 1.00 95.00 83 VAL A O 1
ATOM 577 N N . PHE A 1 84 ? -10.786 0.339 4.600 1.00 94.50 84 PHE A N 1
ATOM 578 C CA . PHE A 1 84 ? -10.529 0.686 5.993 1.00 94.50 84 PHE A CA 1
ATOM 579 C C . PHE A 1 84 ? -11.595 1.644 6.539 1.00 94.50 84 PHE A C 1
ATOM 581 O O . PHE A 1 84 ? -12.250 1.311 7.527 1.00 94.50 84 PHE A O 1
ATOM 588 N N . ILE A 1 85 ? -11.822 2.786 5.878 1.00 93.06 85 ILE A N 1
ATOM 589 C CA . ILE A 1 85 ? -12.782 3.794 6.349 1.00 93.06 85 ILE A CA 1
ATOM 590 C C . ILE A 1 85 ? -14.200 3.236 6.351 1.00 93.06 85 ILE A C 1
ATOM 592 O O . ILE A 1 85 ? -14.890 3.332 7.364 1.00 93.06 85 ILE A O 1
ATOM 596 N N . ASN A 1 86 ? -14.629 2.607 5.257 1.00 94.50 86 ASN A N 1
ATOM 597 C CA . ASN A 1 86 ? -15.990 2.085 5.150 1.00 94.50 86 ASN A CA 1
ATOM 598 C C . ASN A 1 86 ? -16.276 1.038 6.233 1.00 94.50 86 ASN A C 1
ATOM 600 O O . ASN A 1 86 ? -17.346 1.042 6.841 1.00 94.50 86 ASN A O 1
ATOM 604 N N . ARG A 1 87 ? -15.313 0.153 6.512 1.00 94.19 87 ARG A N 1
ATOM 605 C CA . ARG A 1 87 ? -15.460 -0.876 7.549 1.00 94.19 87 ARG A CA 1
ATOM 606 C C . ARG A 1 87 ? -15.367 -0.308 8.955 1.00 94.19 87 ARG A C 1
ATOM 608 O O . ARG A 1 87 ? -16.130 -0.737 9.816 1.00 94.19 87 ARG A O 1
ATOM 615 N N . MET A 1 88 ? -14.483 0.657 9.178 1.00 92.12 88 MET A N 1
ATOM 616 C CA . MET A 1 88 ? -14.367 1.341 10.460 1.00 92.12 88 MET A CA 1
ATOM 617 C C . MET A 1 88 ? -15.658 2.091 10.804 1.00 92.12 88 MET A C 1
ATOM 619 O O . MET A 1 88 ? -16.146 1.936 11.914 1.00 92.12 88 MET A O 1
ATOM 623 N N . LEU A 1 89 ? -16.251 2.831 9.860 1.00 91.94 89 LEU A N 1
ATOM 624 C CA . LEU A 1 89 ? -17.508 3.562 10.075 1.00 91.94 89 LEU A CA 1
ATOM 625 C C . LEU A 1 89 ? -18.642 2.634 10.534 1.00 91.94 89 LEU A C 1
ATOM 627 O O . LEU A 1 89 ? -19.331 2.939 11.503 1.00 91.94 89 LEU A O 1
ATOM 631 N N . ILE A 1 90 ? -18.788 1.475 9.883 1.00 91.75 90 ILE A N 1
ATOM 632 C CA . ILE A 1 90 ? -19.786 0.462 10.261 1.00 91.75 90 ILE A CA 1
ATOM 633 C C . ILE A 1 90 ? -19.499 -0.087 11.664 1.00 91.75 90 ILE A C 1
ATOM 635 O O . ILE A 1 90 ? -20.414 -0.251 12.469 1.00 91.75 90 ILE A O 1
ATOM 639 N N . ALA A 1 91 ? -18.231 -0.369 11.964 1.00 91.62 91 ALA A N 1
ATOM 640 C CA . ALA A 1 91 ? -17.838 -0.945 13.241 1.00 91.62 91 ALA A CA 1
ATOM 641 C C . ALA A 1 91 ? -17.971 0.055 14.405 1.00 91.62 91 ALA A C 1
ATOM 643 O O . ALA A 1 91 ? -18.347 -0.352 15.500 1.00 91.62 91 ALA A O 1
ATOM 644 N N . VAL A 1 92 ? -17.737 1.356 14.182 1.00 90.81 92 VAL A N 1
ATOM 645 C CA . VAL A 1 92 ? -17.945 2.396 15.208 1.00 90.81 92 VAL A CA 1
ATOM 646 C C . VAL A 1 92 ? -19.413 2.433 15.616 1.00 90.81 92 VAL A C 1
ATOM 648 O O . VAL A 1 92 ? -19.703 2.382 16.805 1.00 90.81 92 VAL A O 1
ATOM 651 N N . SER A 1 93 ? -20.346 2.412 14.661 1.00 88.69 93 SER A N 1
ATOM 652 C CA . SER A 1 93 ? -21.778 2.382 14.984 1.00 88.69 93 SER A CA 1
ATOM 653 C C . SER A 1 93 ? -22.210 1.126 15.752 1.00 88.69 93 SER A C 1
ATOM 655 O O . SER A 1 93 ? -23.212 1.170 16.460 1.00 88.69 93 SER A O 1
ATOM 657 N N . GLN A 1 94 ? -21.476 0.013 15.634 1.00 89.00 94 GLN A N 1
ATOM 658 C CA . GLN A 1 94 ? -21.753 -1.214 16.388 1.00 89.00 94 GLN A CA 1
ATOM 659 C C . GLN A 1 94 ? -21.144 -1.206 17.793 1.00 89.00 94 GLN A C 1
ATOM 661 O O . GLN A 1 94 ? -21.802 -1.621 18.743 1.00 89.00 94 GLN A O 1
ATOM 666 N N . PHE A 1 95 ? -19.889 -0.772 17.928 1.00 87.75 95 PHE A N 1
ATOM 667 C CA . PHE A 1 95 ? -19.137 -0.878 19.182 1.00 87.75 95 PHE A CA 1
ATOM 668 C C . PHE A 1 95 ? -19.189 0.386 20.049 1.00 87.75 95 PHE A C 1
ATOM 670 O O . PHE A 1 95 ? -18.945 0.298 21.249 1.00 87.75 95 PHE A O 1
ATOM 677 N N . ALA A 1 96 ? -19.500 1.545 19.4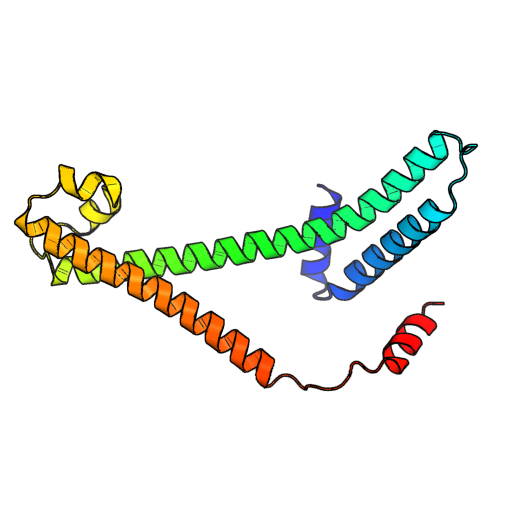68 1.00 84.50 96 ALA A N 1
ATOM 678 C CA . ALA A 1 96 ? -19.606 2.836 20.146 1.00 84.50 96 ALA A CA 1
ATOM 679 C C . ALA A 1 96 ? -20.766 3.671 19.554 1.00 84.50 96 ALA A C 1
ATOM 681 O O . ALA A 1 96 ? -20.533 4.688 18.900 1.00 84.50 96 ALA A O 1
ATOM 682 N N . PRO A 1 97 ? -22.034 3.267 19.773 1.00 80.94 97 PRO A N 1
ATOM 683 C CA . PRO A 1 97 ? -23.202 3.931 19.183 1.00 80.94 97 PRO A CA 1
ATOM 684 C C . PRO A 1 97 ? -23.433 5.372 19.678 1.00 80.94 97 PRO A C 1
ATOM 686 O O . PRO A 1 97 ? -24.198 6.102 19.056 1.00 80.94 97 PRO A O 1
ATOM 689 N N . GLY A 1 98 ? -22.789 5.784 20.777 1.00 81.44 98 GLY A N 1
ATOM 690 C CA . GLY A 1 98 ? -22.832 7.158 21.298 1.00 81.44 98 GLY A CA 1
ATOM 691 C C . GLY A 1 98 ? -21.950 8.157 20.538 1.00 81.44 98 GLY A C 1
ATOM 692 O O . GLY A 1 98 ? -22.087 9.361 20.737 1.00 81.44 98 GLY A O 1
ATOM 693 N N . VAL A 1 99 ? -21.083 7.673 19.644 1.00 83.50 99 VAL A N 1
ATOM 694 C CA . VAL A 1 99 ? -20.067 8.479 18.962 1.00 83.50 99 VAL A CA 1
ATOM 695 C C . VAL A 1 99 ? -20.430 8.680 17.497 1.00 83.50 99 VAL A C 1
ATOM 697 O O . VAL A 1 99 ? -20.738 7.718 16.795 1.00 83.50 99 VAL A O 1
ATOM 700 N N . ASP A 1 100 ? -20.314 9.916 17.000 1.00 86.69 100 ASP A N 1
ATOM 701 C CA . ASP A 1 100 ? -20.427 10.186 15.565 1.00 86.69 100 ASP A CA 1
ATOM 702 C C . ASP A 1 100 ? -19.222 9.584 14.809 1.00 86.69 100 ASP A C 1
ATOM 704 O O . ASP A 1 100 ? -18.082 10.039 14.984 1.00 86.69 100 ASP A O 1
ATOM 708 N N . PRO A 1 101 ? -19.436 8.600 13.912 1.00 85.69 101 PRO A N 1
ATOM 709 C CA . PRO A 1 101 ? -18.362 7.985 13.140 1.00 85.69 101 PRO A CA 1
ATOM 710 C C . PRO A 1 101 ? -17.578 8.987 12.281 1.00 85.69 101 PRO A C 1
ATOM 712 O O . PRO A 1 101 ? -16.389 8.782 12.022 1.00 85.69 101 PRO A O 1
ATOM 715 N N . LYS A 1 102 ? -18.208 10.088 11.847 1.00 86.75 102 LYS A N 1
ATOM 716 C CA . LYS A 1 102 ? -17.530 11.129 11.056 1.00 86.75 102 LYS A CA 1
ATOM 717 C C . LYS A 1 102 ? -16.514 11.900 11.891 1.00 86.75 102 LYS A C 1
ATOM 719 O O . LYS A 1 102 ? -15.424 12.196 11.397 1.00 86.75 102 LYS A O 1
ATOM 724 N N . GLN A 1 103 ? -16.836 12.163 13.157 1.00 86.88 103 GLN A N 1
ATOM 725 C CA . GLN A 1 103 ? -15.908 12.795 14.088 1.00 86.88 103 GLN A CA 1
ATOM 726 C C . GLN A 1 103 ? -14.669 11.913 14.279 1.00 86.88 103 GLN A C 1
ATOM 728 O O . GLN A 1 103 ? -13.552 12.405 14.135 1.00 86.88 103 GLN A O 1
ATOM 733 N N . VAL A 1 104 ? -14.854 10.599 14.455 1.00 85.75 104 VAL A N 1
ATOM 734 C CA . VAL A 1 104 ? -13.756 9.619 14.592 1.00 85.75 104 VAL A CA 1
ATOM 735 C C . VAL A 1 104 ? -12.819 9.616 13.379 1.00 85.75 104 VAL A C 1
ATOM 737 O O . VAL A 1 104 ? -11.597 9.565 13.546 1.00 85.75 104 VAL A O 1
ATOM 740 N N . VAL A 1 105 ? -13.364 9.698 12.159 1.00 87.31 105 VAL A N 1
ATOM 741 C CA . VAL A 1 105 ? -12.552 9.798 10.931 1.00 87.31 105 VAL A CA 1
ATOM 742 C C . VAL A 1 105 ? -11.755 11.103 10.910 1.00 87.31 105 VAL A C 1
ATOM 744 O O . VAL A 1 105 ? -10.573 11.082 10.578 1.00 87.31 105 VAL A O 1
ATOM 747 N N . SER A 1 106 ? -12.382 12.225 11.278 1.00 87.94 106 SER A N 1
ATOM 748 C CA . SER A 1 106 ? -11.749 13.549 11.229 1.00 87.94 106 SER A CA 1
ATOM 749 C C . SER A 1 106 ? -10.672 13.762 12.302 1.00 87.94 106 SER A C 1
ATOM 751 O O . SER A 1 106 ? -9.668 14.416 12.036 1.00 87.94 106 SER A O 1
ATOM 753 N N . THR A 1 107 ? -10.845 13.182 13.495 1.00 88.25 107 THR A N 1
ATOM 754 C CA . THR A 1 107 ? -9.878 13.257 14.601 1.00 88.25 107 THR A CA 1
ATOM 755 C C . THR A 1 107 ? -8.602 12.464 14.306 1.00 88.25 107 THR A C 1
ATOM 757 O O . THR A 1 107 ? -7.512 12.875 14.702 1.00 88.25 107 THR A O 1
ATOM 760 N N . GLY A 1 108 ? -8.721 11.339 13.592 1.00 83.81 108 GLY A N 1
ATOM 761 C CA . GLY A 1 108 ? -7.597 10.460 13.273 1.00 83.81 108 GLY A CA 1
ATOM 762 C C . GLY A 1 108 ? -7.060 9.673 14.478 1.00 83.81 108 GLY A C 1
ATOM 763 O O . GLY A 1 108 ? -7.266 10.024 15.638 1.00 83.81 108 GLY A O 1
ATOM 764 N N . ALA A 1 109 ? -6.345 8.578 14.200 1.00 81.62 109 ALA A N 1
ATOM 765 C CA . ALA A 1 109 ? -5.932 7.591 15.206 1.00 81.62 109 ALA A CA 1
ATOM 766 C C . ALA A 1 109 ? -5.054 8.147 16.347 1.00 81.62 109 ALA A C 1
ATOM 768 O O . ALA A 1 109 ? -5.107 7.637 17.465 1.00 81.62 109 ALA A O 1
ATOM 769 N N . GLY A 1 110 ? -4.245 9.176 16.070 1.00 84.56 110 GLY A N 1
ATOM 770 C CA . GLY A 1 110 ? -3.288 9.739 17.031 1.00 84.56 110 GLY A CA 1
ATOM 771 C C . GLY A 1 110 ? -3.934 10.529 18.171 1.00 84.56 110 GLY A C 1
ATOM 772 O O . GLY A 1 110 ? -3.400 10.559 19.276 1.00 84.56 110 GLY A O 1
ATOM 773 N N . GLU A 1 111 ? -5.108 11.113 17.930 1.00 86.75 111 GLU A N 1
ATOM 774 C CA . GLU A 1 111 ? -5.756 12.039 18.867 1.00 86.75 111 GLU A CA 1
ATOM 775 C C . GLU A 1 111 ? -6.994 11.433 19.546 1.00 86.75 111 GLU A C 1
ATOM 777 O O . GLU A 1 111 ? -7.602 12.066 20.408 1.00 86.75 111 GLU A O 1
ATOM 782 N N . LEU A 1 112 ? -7.341 10.175 19.239 1.00 85.38 112 LEU A N 1
ATOM 783 C CA . LEU A 1 112 ? -8.523 9.505 19.799 1.00 85.38 112 LEU A CA 1
ATOM 784 C C . LEU A 1 112 ? -8.531 9.497 21.332 1.00 85.38 112 LEU A C 1
ATOM 786 O O . LEU A 1 112 ? -9.572 9.689 21.948 1.00 85.38 112 LEU A O 1
ATOM 790 N N . ARG A 1 113 ? -7.358 9.327 21.955 1.00 84.12 113 ARG A N 1
ATOM 791 C CA . ARG A 1 113 ? -7.214 9.324 23.421 1.00 84.12 113 ARG A CA 1
ATOM 792 C C . ARG A 1 113 ? -7.421 10.693 24.071 1.00 84.12 113 ARG A C 1
ATOM 794 O O . ARG A 1 113 ? -7.590 10.742 25.282 1.00 84.12 113 ARG A O 1
ATOM 801 N N . LYS A 1 114 ? -7.344 11.784 23.303 1.00 85.56 114 LYS A N 1
ATOM 802 C CA . LYS A 1 114 ? -7.528 13.151 23.814 1.00 85.56 114 LYS A CA 1
ATOM 803 C C . LYS A 1 114 ? -8.955 13.656 23.623 1.00 85.56 114 LYS A C 1
ATOM 805 O O . LYS A 1 114 ? -9.397 14.498 24.394 1.00 85.56 114 LYS A O 1
ATOM 810 N N . VAL A 1 115 ? -9.647 13.165 22.594 1.00 85.44 115 VAL A N 1
ATOM 811 C CA . VAL A 1 115 ? -10.979 13.646 22.195 1.00 85.44 115 VAL A CA 1
ATOM 812 C C . VAL A 1 115 ? -12.109 12.800 22.785 1.00 85.44 115 VAL A C 1
ATOM 814 O O . VAL A 1 115 ? -13.177 13.341 23.054 1.00 85.44 115 VAL A O 1
ATOM 817 N N . PHE A 1 116 ? -11.886 11.503 23.013 1.00 85.06 116 PHE A N 1
ATOM 818 C CA . PHE A 1 116 ? -12.925 10.579 23.475 1.00 85.06 116 PHE A CA 1
ATOM 819 C C . PHE A 1 116 ? -12.665 10.083 24.901 1.00 85.06 116 PHE A C 1
ATOM 821 O O . PHE A 1 116 ? -11.517 9.889 25.310 1.00 85.06 116 PHE A O 1
ATOM 828 N N . GLY A 1 117 ? -13.747 9.871 25.655 1.00 83.75 117 GLY A N 1
ATOM 829 C CA . GLY A 1 117 ? -13.695 9.333 27.016 1.00 83.75 117 GLY A CA 1
ATOM 830 C C . GLY A 1 117 ? -13.260 7.863 27.057 1.00 83.75 117 GLY A C 1
ATOM 831 O O . GLY A 1 117 ? -13.317 7.152 26.055 1.00 83.75 117 GLY A O 1
ATOM 832 N N . SER A 1 118 ? -12.842 7.383 28.231 1.00 76.50 118 SER A N 1
ATOM 833 C CA . SER A 1 118 ? -12.317 6.020 28.423 1.00 76.50 118 SER A CA 1
ATOM 834 C C . SER A 1 118 ? -13.308 4.902 28.073 1.00 76.50 118 SER A C 1
ATOM 836 O O . SER A 1 118 ? -12.875 3.863 27.577 1.00 76.50 118 SER A O 1
ATOM 838 N N . ASP A 1 119 ? -14.611 5.120 28.272 1.00 81.12 119 ASP A N 1
ATOM 839 C CA . ASP A 1 119 ? -15.661 4.145 27.940 1.00 81.12 119 ASP A CA 1
ATOM 840 C C . ASP A 1 119 ? -15.883 4.004 26.425 1.00 81.12 119 ASP A C 1
ATOM 842 O O . ASP A 1 119 ? -16.024 2.897 25.908 1.00 81.12 119 ASP A O 1
ATOM 846 N N . GLU A 1 120 ? -15.842 5.111 25.681 1.00 84.56 120 GLU A N 1
ATOM 847 C CA . GLU A 1 120 ? -16.026 5.108 24.223 1.00 84.56 120 GLU A CA 1
ATOM 848 C C . GLU A 1 120 ? -14.753 4.687 23.483 1.00 84.56 120 GLU A C 1
ATOM 850 O O . GLU A 1 120 ? -14.807 4.054 22.424 1.00 84.56 120 GLU A O 1
ATOM 855 N N . LEU A 1 121 ? -13.590 4.991 24.065 1.00 85.94 121 LEU A N 1
ATOM 856 C CA . LEU A 1 121 ? -12.283 4.716 23.483 1.00 85.94 121 LEU A CA 1
ATOM 857 C C . LEU A 1 121 ? -12.091 3.228 23.161 1.00 85.94 121 LEU A C 1
ATOM 859 O O . LEU A 1 121 ? -11.548 2.898 22.107 1.00 85.94 121 LEU A O 1
ATOM 863 N N . LEU A 1 122 ? -12.545 2.324 24.032 1.00 88.00 122 LEU A N 1
ATOM 864 C CA . LEU A 1 122 ? -12.429 0.881 23.796 1.00 88.00 122 LEU A CA 1
ATOM 865 C C . LEU A 1 122 ? -13.255 0.428 22.582 1.00 88.00 122 LEU A C 1
ATOM 867 O O . LEU A 1 122 ? -12.762 -0.362 21.772 1.00 88.00 122 LEU A O 1
ATOM 871 N N . GLY A 1 123 ? -14.466 0.967 22.419 1.00 88.12 123 GLY A N 1
ATOM 872 C CA . GLY A 1 123 ? -15.323 0.696 21.263 1.00 88.12 123 GLY A CA 1
ATOM 873 C C . GLY A 1 123 ? -14.772 1.291 19.963 1.00 88.12 123 GLY A C 1
ATOM 874 O O . GLY A 1 123 ? -14.812 0.658 18.908 1.00 88.12 123 GLY A O 1
ATOM 875 N N . ILE A 1 124 ? -14.164 2.476 20.028 1.00 89.50 124 ILE A N 1
ATOM 876 C CA . ILE A 1 124 ? -13.508 3.086 18.864 1.00 89.50 124 ILE A CA 1
ATOM 877 C C . ILE A 1 124 ? -12.267 2.279 18.454 1.00 89.50 124 ILE A C 1
ATOM 879 O O . ILE A 1 124 ? -12.042 2.053 17.263 1.00 89.50 124 ILE A O 1
ATOM 883 N N . ILE A 1 125 ? -11.468 1.807 19.415 1.00 89.12 125 ILE A N 1
ATOM 884 C CA . ILE A 1 125 ? -10.281 0.984 19.137 1.00 89.12 125 ILE A CA 1
ATOM 885 C C . ILE A 1 125 ? -10.679 -0.352 18.496 1.00 89.12 125 ILE A C 1
ATOM 887 O O . ILE A 1 125 ? -10.036 -0.780 17.532 1.00 89.12 125 ILE A O 1
ATOM 891 N N . SER A 1 126 ? -11.738 -1.011 18.978 1.00 90.06 126 SER A N 1
ATOM 892 C CA . SER A 1 126 ? -12.221 -2.263 18.376 1.00 90.06 126 SER A CA 1
ATOM 893 C C . SER A 1 126 ? -12.761 -2.046 16.955 1.00 90.06 126 SER A C 1
ATOM 895 O O . SER A 1 126 ? -12.509 -2.863 16.058 1.00 90.06 126 SER A O 1
ATOM 897 N N . ALA A 1 127 ? -13.410 -0.908 16.705 1.00 91.44 127 ALA A N 1
ATOM 898 C CA . ALA A 1 127 ? -13.830 -0.507 15.370 1.00 91.44 127 ALA A CA 1
ATOM 899 C C . ALA A 1 127 ? -12.644 -0.239 14.428 1.00 91.44 127 ALA A C 1
ATOM 901 O O . ALA A 1 127 ? -12.625 -0.735 13.297 1.00 91.44 127 ALA A O 1
ATOM 902 N N . TYR A 1 128 ? -11.613 0.458 14.910 1.00 91.56 128 TYR A N 1
ATOM 903 C CA . TYR A 1 128 ? -10.357 0.669 14.183 1.00 91.56 128 TYR A CA 1
ATOM 904 C C . TYR A 1 128 ? -9.690 -0.657 13.815 1.00 91.56 128 TYR A C 1
ATOM 906 O O . TYR A 1 128 ? -9.300 -0.864 12.664 1.00 91.56 128 TYR A O 1
ATOM 914 N N . LEU A 1 129 ? -9.605 -1.587 14.769 1.00 92.56 129 LEU A N 1
ATOM 915 C CA . LEU A 1 129 ? -9.032 -2.911 14.541 1.00 92.56 129 LEU A CA 1
ATOM 916 C C . LEU A 1 129 ? -9.813 -3.687 13.473 1.00 92.56 129 LEU A C 1
ATOM 918 O O . LEU A 1 129 ? -9.214 -4.380 12.652 1.00 92.56 129 LEU A O 1
ATOM 922 N N . THR A 1 130 ? -11.138 -3.547 13.450 1.00 93.56 130 THR A N 1
ATOM 923 C CA . THR A 1 130 ? -12.000 -4.157 12.427 1.00 93.56 130 THR A CA 1
ATOM 924 C C . THR A 1 130 ? -11.716 -3.580 11.039 1.00 93.56 130 THR A C 1
ATOM 926 O O . THR A 1 130 ? -11.565 -4.340 10.079 1.00 93.56 130 THR A O 1
ATOM 929 N N . GLY A 1 131 ? -11.558 -2.257 10.933 1.00 92.25 131 GLY A N 1
ATOM 930 C CA . GLY A 1 131 ? -11.133 -1.602 9.694 1.00 92.25 131 GLY A CA 1
ATOM 931 C C . GLY A 1 131 ? -9.761 -2.089 9.222 1.00 92.25 131 GLY A C 1
ATOM 932 O O . GLY A 1 131 ? -9.602 -2.463 8.059 1.00 92.25 131 GLY A O 1
ATOM 933 N N . ILE A 1 132 ? -8.777 -2.139 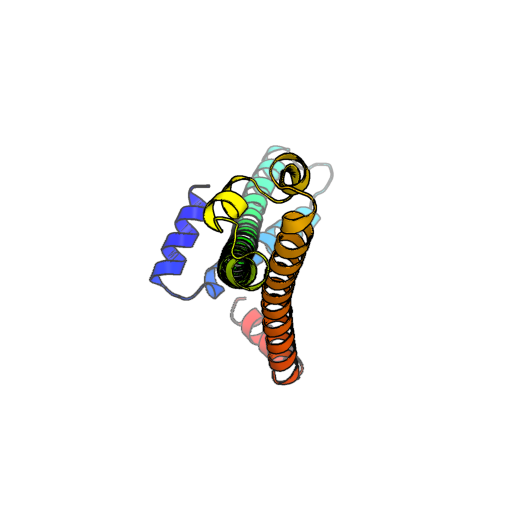10.127 1.00 93.12 132 ILE A N 1
ATOM 934 C CA . ILE A 1 132 ? -7.410 -2.596 9.825 1.00 93.12 132 ILE A CA 1
ATOM 935 C C . ILE A 1 132 ? -7.428 -4.047 9.332 1.00 93.12 132 ILE A C 1
ATOM 937 O O . ILE A 1 132 ? -6.836 -4.358 8.300 1.00 93.12 132 ILE A O 1
ATOM 941 N N . ARG A 1 133 ? -8.152 -4.937 10.021 1.00 94.62 133 ARG A N 1
ATOM 942 C CA . ARG A 1 133 ? -8.294 -6.343 9.613 1.00 94.62 133 ARG A CA 1
ATOM 943 C C . ARG A 1 133 ? -8.885 -6.478 8.213 1.00 94.62 133 ARG A C 1
ATOM 945 O O . ARG A 1 133 ? -8.422 -7.320 7.452 1.00 94.62 133 ARG A O 1
ATOM 952 N N . ALA A 1 134 ? -9.864 -5.648 7.856 1.00 92.94 134 ALA A N 1
ATOM 953 C CA . ALA A 1 134 ? -10.450 -5.667 6.520 1.00 92.94 134 ALA A CA 1
ATOM 954 C C . ALA A 1 134 ? -9.464 -5.213 5.430 1.00 92.94 134 ALA A C 1
ATOM 956 O O . ALA A 1 134 ? -9.416 -5.827 4.364 1.00 92.94 134 ALA A O 1
ATOM 957 N N . ALA A 1 135 ? -8.653 -4.186 5.702 1.00 91.94 135 ALA A N 1
ATOM 958 C CA . ALA A 1 135 ? -7.604 -3.748 4.783 1.00 91.94 135 ALA A CA 1
ATOM 959 C C . ALA A 1 135 ? -6.530 -4.835 4.583 1.00 91.94 135 ALA A C 1
ATOM 961 O O . ALA A 1 135 ? -6.156 -5.133 3.451 1.00 91.94 135 ALA A O 1
ATOM 962 N N . TYR A 1 136 ? -6.090 -5.502 5.656 1.00 92.56 136 TYR A N 1
ATOM 963 C CA . TYR A 1 136 ? -5.150 -6.624 5.542 1.00 92.56 136 TYR A CA 1
ATOM 964 C C . TYR A 1 136 ? -5.750 -7.839 4.828 1.00 92.56 136 TYR A C 1
ATOM 966 O O . TYR A 1 136 ? -5.060 -8.468 4.031 1.00 92.56 136 TYR A O 1
ATOM 974 N N . LEU A 1 137 ? -7.030 -8.150 5.055 1.00 93.50 137 LEU A N 1
ATOM 975 C CA . LEU A 1 137 ? -7.735 -9.216 4.335 1.00 93.50 137 LEU A CA 1
ATOM 976 C C . LEU A 1 137 ? -7.731 -8.983 2.823 1.00 93.50 137 LEU A C 1
ATOM 978 O O . LEU A 1 137 ? -7.480 -9.917 2.065 1.00 93.50 137 LEU A O 1
ATOM 982 N N . LEU A 1 138 ? -7.961 -7.740 2.394 1.00 91.50 138 LEU A N 1
ATOM 983 C CA . LEU A 1 138 ? -7.878 -7.353 0.988 1.00 91.50 138 LEU A CA 1
ATOM 984 C C . LEU A 1 138 ? -6.471 -7.633 0.423 1.00 91.50 138 LEU A C 1
ATOM 986 O O . LEU A 1 138 ? -6.346 -8.267 -0.626 1.00 91.50 138 LEU A O 1
ATOM 990 N N . CYS A 1 139 ? -5.415 -7.227 1.137 1.00 88.44 139 CYS A N 1
ATOM 991 C CA . CYS A 1 139 ? -4.026 -7.502 0.751 1.00 88.44 139 CYS A CA 1
ATOM 992 C C . CYS A 1 139 ? -3.732 -9.006 0.650 1.00 88.44 139 CYS A C 1
ATOM 994 O O . CYS A 1 139 ? -3.148 -9.454 -0.337 1.00 88.44 139 CYS A O 1
ATOM 996 N N . CYS A 1 140 ? -4.160 -9.795 1.639 1.00 90.31 140 CYS A N 1
ATOM 997 C CA . CYS A 1 140 ? -3.981 -11.245 1.638 1.00 90.31 140 CYS A CA 1
ATOM 998 C C . CYS A 1 140 ? -4.713 -11.916 0.471 1.00 90.31 140 CYS A C 1
ATOM 1000 O O . CYS A 1 140 ? -4.155 -12.816 -0.152 1.00 90.31 140 CYS A O 1
ATOM 1002 N N . ALA A 1 141 ? -5.929 -11.470 0.145 1.00 90.75 141 ALA A N 1
ATOM 1003 C CA . ALA A 1 141 ? -6.702 -12.016 -0.966 1.00 90.75 141 ALA A CA 1
ATOM 1004 C C . ALA A 1 141 ? -5.993 -11.805 -2.313 1.00 90.75 141 ALA A C 1
ATOM 1006 O O . ALA A 1 141 ? -5.891 -12.739 -3.108 1.00 90.75 141 ALA A O 1
ATOM 1007 N N . VAL A 1 142 ? -5.444 -10.610 -2.552 1.00 86.38 142 VAL A N 1
ATOM 1008 C CA . VAL A 1 142 ? -4.725 -10.317 -3.802 1.00 86.38 142 VAL A CA 1
ATOM 1009 C C . VAL A 1 142 ? -3.368 -11.006 -3.870 1.00 86.38 142 VAL A C 1
ATOM 1011 O O . VAL A 1 142 ? -3.019 -11.546 -4.920 1.00 86.38 142 VAL A O 1
ATOM 1014 N N . ALA A 1 143 ? -2.631 -11.075 -2.760 1.00 85.62 143 ALA A N 1
ATOM 1015 C CA . ALA A 1 143 ? -1.396 -11.855 -2.699 1.00 85.62 143 ALA A CA 1
ATOM 1016 C C . ALA A 1 143 ? -1.656 -13.350 -2.965 1.00 85.62 143 ALA A C 1
ATOM 1018 O O . ALA A 1 143 ? -0.929 -13.978 -3.733 1.00 85.62 143 ALA A O 1
ATOM 1019 N N . GLY A 1 144 ? -2.728 -13.903 -2.389 1.00 86.38 144 GLY A N 1
ATOM 1020 C CA . GLY A 1 144 ? -3.153 -15.283 -2.621 1.00 86.38 144 GLY A CA 1
ATOM 1021 C C . GLY A 1 144 ? -3.552 -15.539 -4.074 1.00 86.38 144 GLY A C 1
ATOM 1022 O O . GLY A 1 144 ? -3.096 -16.512 -4.667 1.00 86.38 144 GLY A O 1
ATOM 1023 N N . ALA A 1 145 ? -4.336 -14.645 -4.683 1.00 87.69 145 ALA A N 1
ATOM 1024 C CA . ALA A 1 145 ? -4.702 -14.749 -6.095 1.00 87.69 145 ALA A CA 1
ATOM 1025 C C . ALA A 1 145 ? -3.471 -14.696 -7.018 1.00 87.69 145 ALA A C 1
ATOM 1027 O O . ALA A 1 145 ? -3.366 -15.501 -7.942 1.00 87.69 145 ALA A O 1
ATOM 1028 N N . SER A 1 146 ? -2.514 -13.805 -6.734 1.00 84.12 146 SER A N 1
ATOM 1029 C CA . SER A 1 146 ? -1.246 -13.714 -7.471 1.00 84.12 146 SER A CA 1
ATOM 1030 C C . SER A 1 146 ? -0.442 -15.017 -7.391 1.00 84.12 146 SER A C 1
ATOM 1032 O O . SER A 1 146 ? 0.024 -15.529 -8.410 1.00 84.12 146 SER A O 1
ATOM 1034 N N . LEU A 1 147 ? -0.352 -15.610 -6.195 1.00 84.25 147 LEU A N 1
ATOM 1035 C CA . LEU A 1 147 ? 0.308 -16.898 -5.999 1.00 84.25 147 LEU A CA 1
ATOM 1036 C C . LEU A 1 147 ? -0.370 -18.010 -6.812 1.00 84.25 147 LEU A C 1
ATOM 1038 O O . LEU A 1 147 ? 0.320 -18.777 -7.478 1.00 84.25 147 LEU A O 1
ATOM 1042 N N . LEU A 1 148 ? -1.705 -18.080 -6.799 1.00 85.81 148 LEU A N 1
ATOM 1043 C CA . LEU A 1 148 ? -2.451 -19.077 -7.574 1.00 85.81 148 LEU A CA 1
ATOM 1044 C C . LEU A 1 148 ? -2.171 -18.939 -9.073 1.00 85.81 148 LEU A C 1
ATOM 1046 O O . LEU A 1 148 ? -1.851 -19.930 -9.723 1.00 85.81 148 LEU A O 1
ATOM 1050 N N . VAL A 1 149 ? -2.211 -17.720 -9.615 1.00 84.69 149 VAL A N 1
ATOM 1051 C CA . VAL A 1 149 ? -1.889 -17.473 -11.030 1.00 84.69 149 VAL A CA 1
ATOM 1052 C C . VAL A 1 149 ? -0.467 -17.936 -11.360 1.00 84.69 149 VAL A C 1
ATOM 1054 O O . VAL A 1 149 ? -0.275 -18.622 -12.361 1.00 84.69 149 VAL A O 1
ATOM 1057 N N . GLY A 1 150 ? 0.517 -17.642 -10.505 1.00 77.62 150 GLY A N 1
ATOM 1058 C CA . GLY A 1 150 ? 1.899 -18.092 -10.699 1.00 77.62 150 GLY A CA 1
ATOM 1059 C C . GLY A 1 150 ? 2.066 -19.615 -10.669 1.00 77.62 150 GLY A C 1
ATOM 1060 O O . GLY A 1 150 ? 2.870 -20.162 -11.420 1.00 77.62 150 GLY A O 1
ATOM 1061 N N . VAL A 1 151 ? 1.280 -20.315 -9.849 1.00 82.88 151 VAL A N 1
ATOM 1062 C CA . VAL A 1 151 ? 1.293 -21.785 -9.787 1.00 82.88 151 VAL A CA 1
ATOM 1063 C C . VAL A 1 151 ? 0.690 -22.410 -11.051 1.00 82.88 151 VAL A C 1
ATOM 1065 O O . VAL A 1 151 ? 1.209 -23.422 -11.515 1.00 82.88 151 VAL A O 1
ATOM 1068 N N . PHE A 1 152 ? -0.359 -21.813 -11.629 1.00 80.06 152 PHE A N 1
ATOM 1069 C CA . PHE A 1 152 ? -1.044 -22.339 -12.821 1.00 80.06 152 PHE A CA 1
ATOM 1070 C C . PHE A 1 152 ? -0.480 -21.849 -14.162 1.00 80.06 152 PHE A C 1
ATOM 1072 O O . PHE A 1 152 ? -0.886 -22.366 -15.206 1.00 80.06 152 PHE A O 1
ATOM 1079 N N . LEU A 1 153 ? 0.436 -20.874 -14.173 1.00 77.81 153 LEU A N 1
ATOM 1080 C CA . LEU A 1 153 ? 1.143 -20.503 -15.399 1.00 77.81 153 LEU A CA 1
ATOM 1081 C C . LEU A 1 153 ? 1.918 -21.719 -15.928 1.00 77.81 153 LEU A C 1
ATOM 1083 O O . LEU A 1 153 ? 2.475 -22.458 -15.126 1.00 77.81 153 LEU A O 1
ATOM 1087 N N . PRO A 1 154 ? 1.991 -21.950 -17.248 1.00 74.06 154 PRO A N 1
ATOM 1088 C CA . PRO A 1 154 ? 2.750 -23.070 -17.785 1.00 74.06 154 PRO A CA 1
ATOM 1089 C C . PRO A 1 154 ? 4.221 -22.945 -17.375 1.00 74.06 154 PRO A C 1
ATOM 1091 O O . PRO A 1 154 ? 4.918 -22.022 -17.794 1.00 74.06 154 PRO A O 1
ATOM 1094 N N . TRP A 1 155 ? 4.700 -23.904 -16.576 1.00 69.94 155 TRP A N 1
ATOM 1095 C CA . TRP A 1 155 ? 6.107 -24.046 -16.177 1.00 69.94 155 TRP A CA 1
ATOM 1096 C C . TRP A 1 155 ? 6.941 -24.616 -17.332 1.00 69.94 155 TRP A C 1
ATOM 1098 O O . TRP A 1 155 ? 7.758 -25.524 -17.163 1.00 69.94 155 TRP A O 1
ATOM 1108 N N . ASN A 1 156 ? 6.706 -24.116 -18.542 1.00 71.44 156 ASN A N 1
ATOM 1109 C CA . ASN A 1 156 ? 7.494 -24.483 -19.697 1.00 71.44 156 ASN A CA 1
ATOM 1110 C C . ASN A 1 156 ? 8.849 -23.795 -19.577 1.00 71.44 156 ASN A C 1
ATOM 1112 O O . ASN A 1 156 ? 8.956 -22.624 -19.206 1.00 71.44 156 ASN A O 1
ATOM 1116 N N . ARG A 1 157 ? 9.905 -24.541 -19.896 1.00 56.59 157 ARG A N 1
ATOM 1117 C CA . ARG A 1 157 ? 11.229 -23.948 -20.044 1.00 56.59 157 ARG A CA 1
ATOM 1118 C C . ARG A 1 157 ? 11.141 -22.893 -21.139 1.00 56.59 157 ARG A C 1
ATOM 1120 O O . ARG A 1 157 ? 10.581 -23.165 -22.197 1.00 56.59 157 ARG A O 1
ATOM 1127 N N . LEU A 1 158 ? 11.671 -21.706 -20.856 1.00 57.53 158 LEU A N 1
ATOM 1128 C CA . LEU A 1 158 ? 11.855 -20.663 -21.858 1.00 57.53 158 LEU A CA 1
ATOM 1129 C C . LEU A 1 158 ? 12.606 -21.283 -23.036 1.00 57.53 158 LEU A C 1
ATOM 1131 O O . LEU A 1 158 ? 13.737 -21.748 -22.872 1.00 57.53 158 LEU A O 1
ATOM 1135 N N . ASP A 1 159 ? 11.945 -21.343 -24.187 1.00 60.81 159 ASP A N 1
ATOM 1136 C CA . ASP A 1 159 ? 12.517 -21.922 -25.390 1.00 60.81 159 ASP A CA 1
ATOM 1137 C C . ASP A 1 159 ? 13.656 -21.007 -25.850 1.00 60.81 159 ASP A C 1
ATOM 1139 O O . ASP A 1 159 ? 13.452 -19.910 -26.377 1.00 60.81 159 ASP A O 1
ATOM 1143 N N . THR A 1 160 ? 14.880 -21.413 -25.518 1.00 59.72 160 THR A N 1
ATOM 1144 C CA . THR A 1 160 ? 16.081 -20.600 -25.737 1.00 59.72 160 THR A CA 1
ATOM 1145 C C . THR A 1 160 ? 16.383 -20.497 -27.233 1.00 59.72 160 THR A C 1
ATOM 1147 O O . THR A 1 160 ? 17.043 -19.550 -27.661 1.00 59.72 160 THR A O 1
ATOM 1150 N N . ASP A 1 161 ? 15.856 -21.424 -28.036 1.00 59.50 161 ASP A N 1
ATOM 1151 C CA . ASP A 1 161 ? 16.033 -21.449 -29.482 1.00 59.50 161 ASP A CA 1
ATOM 1152 C C . ASP A 1 161 ? 15.007 -20.542 -30.187 1.00 59.50 161 ASP A C 1
ATOM 1154 O O . ASP A 1 161 ? 15.392 -19.799 -31.090 1.00 59.50 161 ASP A O 1
ATOM 1158 N N . ALA A 1 162 ? 13.771 -20.434 -29.677 1.00 59.53 162 ALA A N 1
ATOM 1159 C CA . ALA A 1 162 ? 12.813 -19.409 -30.122 1.00 59.53 162 ALA A CA 1
ATOM 1160 C C . ALA A 1 162 ? 13.291 -17.973 -29.804 1.00 59.53 162 ALA A C 1
ATOM 1162 O O . ALA A 1 162 ? 13.074 -17.044 -30.583 1.00 59.53 162 ALA A O 1
ATOM 1163 N N . LEU A 1 163 ? 14.001 -17.778 -28.685 1.00 53.09 163 LEU A N 1
ATOM 1164 C CA . LEU A 1 163 ? 14.622 -16.489 -28.340 1.00 53.09 163 LEU A CA 1
ATOM 1165 C C . LEU A 1 163 ? 15.795 -16.128 -29.269 1.00 53.09 163 LEU A C 1
ATOM 1167 O O . LEU A 1 163 ? 16.007 -14.948 -29.551 1.00 53.09 163 LEU A O 1
ATOM 1171 N N . LYS A 1 164 ? 16.537 -17.123 -29.777 1.00 51.72 164 LYS A N 1
ATOM 1172 C CA . LYS A 1 164 ? 17.578 -16.915 -30.798 1.00 51.72 164 LYS A CA 1
ATOM 1173 C C . LYS A 1 164 ? 16.994 -16.611 -32.170 1.00 51.72 164 LYS A C 1
ATOM 1175 O O . LYS A 1 164 ? 17.606 -15.842 -32.896 1.00 51.72 164 LYS A O 1
ATOM 1180 N N . GLU A 1 165 ? 15.842 -17.171 -32.528 1.00 48.12 165 GLU A N 1
ATOM 1181 C CA . GLU A 1 165 ? 15.193 -16.904 -33.818 1.00 48.12 165 GLU A CA 1
ATOM 1182 C C . GLU A 1 165 ? 14.571 -15.498 -33.856 1.00 48.12 165 GLU A C 1
ATOM 1184 O O . GLU A 1 165 ? 14.763 -14.758 -34.817 1.00 48.12 165 GLU A O 1
ATOM 1189 N N . VAL A 1 166 ? 13.942 -15.062 -32.759 1.00 45.28 166 VAL A N 1
ATOM 1190 C CA . VAL A 1 166 ? 13.463 -13.675 -32.602 1.00 45.28 166 VAL A CA 1
ATOM 1191 C C . VAL A 1 166 ? 14.631 -12.680 -32.506 1.00 45.28 166 VAL A C 1
ATOM 1193 O O . VAL A 1 166 ? 14.526 -11.563 -33.008 1.00 45.28 166 VAL A O 1
ATOM 1196 N N . GLY A 1 167 ? 15.763 -13.080 -31.911 1.00 40.09 167 GLY A N 1
ATOM 1197 C CA . GLY A 1 167 ? 17.002 -12.291 -31.910 1.00 40.09 167 GLY A CA 1
ATOM 1198 C C . GLY A 1 167 ? 17.761 -12.305 -33.246 1.00 40.09 167 GLY A C 1
ATOM 1199 O O . GLY A 1 167 ? 18.456 -11.345 -33.558 1.00 40.09 167 GLY A O 1
ATOM 1200 N N . GLY A 1 168 ? 17.615 -13.369 -34.039 1.00 38.47 168 GLY A N 1
ATOM 1201 C CA . GLY A 1 168 ? 18.273 -13.574 -35.331 1.00 38.47 168 GLY A CA 1
ATOM 1202 C C . GLY A 1 168 ? 17.498 -13.004 -36.518 1.00 38.47 168 GLY A C 1
ATOM 1203 O O . GLY A 1 168 ? 18.111 -12.622 -37.505 1.00 38.47 168 GLY A O 1
ATOM 1204 N N . ALA A 1 169 ? 16.175 -12.856 -36.410 1.00 35.91 169 ALA A N 1
ATOM 1205 C CA . ALA A 1 169 ? 15.355 -12.120 -37.377 1.00 35.91 169 ALA A CA 1
ATOM 1206 C C . ALA A 1 169 ? 15.519 -10.586 -37.270 1.00 35.91 169 ALA A C 1
ATOM 1208 O O . ALA A 1 169 ? 14.950 -9.846 -38.071 1.00 35.91 169 ALA A O 1
ATOM 1209 N N . ALA A 1 170 ? 16.282 -10.112 -36.278 1.00 40.91 170 ALA A N 1
ATOM 1210 C CA . ALA A 1 170 ? 16.636 -8.710 -36.062 1.00 40.91 170 ALA A CA 1
ATOM 1211 C C . ALA A 1 170 ? 18.141 -8.421 -36.274 1.00 40.91 170 ALA A C 1
ATOM 1213 O O . ALA A 1 170 ? 18.614 -7.369 -35.838 1.00 40.91 170 ALA A O 1
ATOM 1214 N N . ALA A 1 171 ? 18.878 -9.340 -36.914 1.00 33.56 171 ALA A N 1
ATOM 1215 C CA . ALA A 1 171 ? 20.281 -9.177 -37.306 1.00 33.56 171 ALA A CA 1
ATOM 1216 C C . ALA A 1 171 ? 20.428 -9.002 -38.824 1.00 33.56 171 ALA A C 1
ATOM 1218 O O . ALA A 1 171 ? 19.704 -9.696 -39.573 1.00 33.56 171 ALA A O 1
#

Foldseek 3Di:
DVVLVVLVVVCVVPVCNPVLLVVLVVQLVVLVVVVVPDDPPDDPVVVVVSCVSNCVSVVNVVSVVVVCVVVVVVVLVVVLVVQLLVQLLVQLCVQPVVDRSVVLVVCDDVCLPVPDDPRSSVSSVVSNVRSNVRSVVVVVVVVVVVVVCVVPDPPDDDPVVVVVVVVVVVD

pLDDT: mean 71.89, std 17.04, range [33.56, 95.0]